Protein AF-A0A0P9DKY2-F1 (afdb_monomer)

Mean predicted aligned error: 7.05 Å

Secondary structure (DSSP, 8-state):
--HHHHHHHHHT---B-TTTSS------SS-S-----BEEEEEEEEETTEEEEEEE-TTS-EEEEEEEEE-SSSS-EEEEEEEEEEE-GGGHHHHH-GGGHHHHHHHHHHHHH---

Radius of gyration: 14.45 Å; Cα contacts (8 Å, |Δi|>4): 193; chains: 1; bounding box: 42×31×36 Å

Nearest PDB structures (foldseek):
  6n6o-assembly1_A  TM=5.872E-01  e=5.058E+00  Homo sapiens
  5ehl-assembly1_A  TM=6.189E-01  e=9.622E+00  Homo sapiens

Structure (mmCIF, N/CA/C/O backbone):
data_AF-A0A0P9DKY2-F1
#
_entry.id   AF-A0A0P9DKY2-F1
#
loop_
_atom_site.group_PDB
_atom_site.id
_atom_site.type_symbol
_atom_site.label_atom_id
_atom_site.label_alt_id
_atom_site.label_comp_id
_atom_site.label_asym_id
_atom_site.label_entity_id
_atom_site.label_seq_id
_atom_site.pdbx_PDB_ins_code
_atom_site.Cartn_x
_atom_site.Cartn_y
_atom_site.Cartn_z
_atom_site.occupancy
_atom_site.B_iso_or_equiv
_atom_site.auth_seq_id
_atom_site.auth_comp_id
_atom_site.auth_asym_id
_atom_site.auth_atom_id
_atom_site.pdbx_PDB_model_num
ATOM 1 N N . MET A 1 1 ? -14.027 -4.270 1.640 1.00 84.00 1 MET A N 1
ATOM 2 C CA . MET A 1 1 ? -13.849 -4.249 3.105 1.00 84.00 1 MET A CA 1
ATOM 3 C C . MET A 1 1 ? -14.571 -3.037 3.670 1.00 84.00 1 MET A C 1
ATOM 5 O O . MET A 1 1 ? -14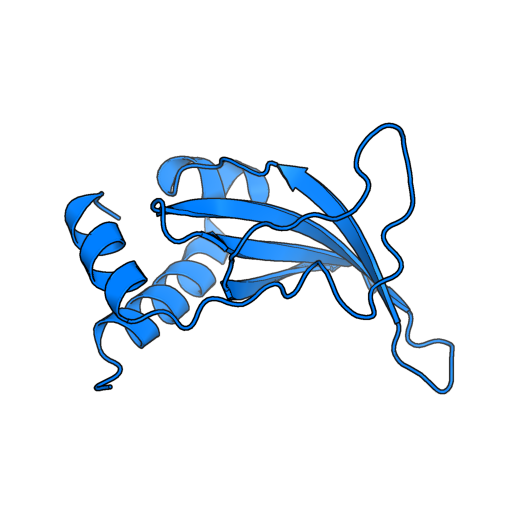.507 -1.987 3.045 1.00 84.00 1 MET A O 1
ATOM 9 N N . ASP A 1 2 ? -15.293 -3.161 4.787 1.00 89.94 2 ASP A N 1
ATOM 10 C CA . ASP A 1 2 ? -15.997 -2.012 5.375 1.00 89.94 2 ASP A CA 1
ATOM 11 C C . ASP A 1 2 ? -15.074 -1.108 6.217 1.00 89.94 2 ASP A C 1
ATOM 13 O O . ASP A 1 2 ? -14.008 -1.517 6.685 1.00 89.94 2 ASP A O 1
ATOM 17 N N . GLU A 1 3 ? -15.503 0.140 6.421 1.00 89.62 3 GLU A N 1
ATOM 18 C CA . GLU A 1 3 ? -14.731 1.169 7.129 1.00 89.62 3 GLU A CA 1
ATOM 19 C C . GLU A 1 3 ? -14.481 0.825 8.609 1.00 89.62 3 GLU A C 1
ATOM 21 O O . GLU A 1 3 ? -13.424 1.144 9.158 1.00 89.62 3 GLU A O 1
ATOM 26 N N . LYS A 1 4 ? -15.427 0.152 9.279 1.00 92.69 4 LYS A N 1
ATOM 27 C CA . LYS A 1 4 ? -15.276 -0.220 10.696 1.00 92.69 4 LYS A CA 1
ATOM 28 C C . LYS A 1 4 ? -14.194 -1.280 10.860 1.00 92.69 4 LYS A C 1
ATOM 30 O O . LYS A 1 4 ? -13.429 -1.224 11.822 1.00 92.69 4 LYS A O 1
ATOM 35 N N . LEU A 1 5 ? -14.129 -2.236 9.938 1.00 93.50 5 LEU A N 1
ATOM 36 C CA . LEU A 1 5 ? -13.107 -3.270 9.924 1.00 93.50 5 LEU A CA 1
ATOM 37 C C . LEU A 1 5 ? -11.726 -2.677 9.629 1.00 93.50 5 LEU A C 1
ATOM 39 O O . LEU A 1 5 ? -10.787 -2.959 10.369 1.00 93.50 5 LEU A O 1
ATOM 43 N N . LEU A 1 6 ? -11.616 -1.786 8.638 1.00 94.19 6 LEU A N 1
ATOM 44 C CA . LEU A 1 6 ? -10.366 -1.068 8.356 1.00 94.19 6 LEU A CA 1
ATOM 45 C C . LEU A 1 6 ? -9.877 -0.271 9.568 1.00 94.19 6 LEU A C 1
ATOM 47 O O . LEU A 1 6 ? -8.703 -0.359 9.916 1.00 94.19 6 LEU A O 1
ATOM 51 N N . LYS A 1 7 ? -10.779 0.428 10.271 1.00 94.44 7 LYS A N 1
ATOM 52 C CA . LYS A 1 7 ? -10.461 1.126 11.528 1.00 94.44 7 LYS A CA 1
ATOM 53 C C . LYS A 1 7 ? -9.904 0.188 12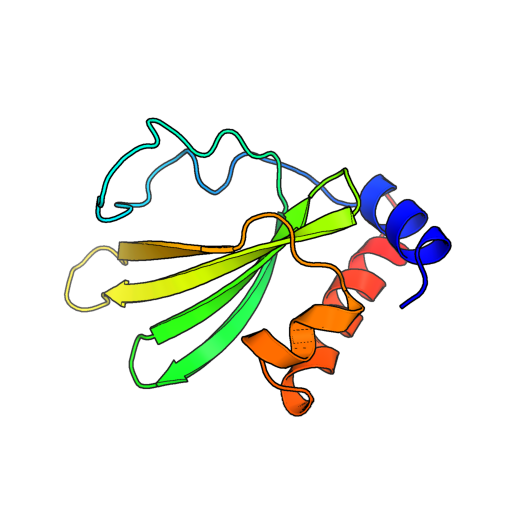.599 1.00 94.44 7 LYS A C 1
ATOM 55 O O . LYS A 1 7 ? -8.974 0.560 13.306 1.00 94.44 7 LYS A O 1
ATOM 60 N N . LYS A 1 8 ? -10.435 -1.033 12.716 1.00 93.56 8 LYS A N 1
ATOM 61 C CA . LYS A 1 8 ? -9.881 -2.048 13.627 1.00 93.56 8 LYS A CA 1
ATOM 62 C C . LYS A 1 8 ? -8.490 -2.499 13.209 1.00 93.56 8 LYS A C 1
ATOM 64 O O . LYS A 1 8 ? -7.613 -2.590 14.058 1.00 93.56 8 LYS A O 1
ATOM 69 N N . ILE A 1 9 ? -8.292 -2.739 11.917 1.00 93.56 9 ILE A N 1
ATOM 70 C CA . ILE A 1 9 ? -7.007 -3.170 11.369 1.00 93.56 9 ILE A CA 1
ATOM 71 C C . ILE A 1 9 ? -5.925 -2.127 11.645 1.00 93.56 9 ILE A C 1
ATOM 73 O O . ILE A 1 9 ? -4.889 -2.472 12.205 1.00 93.56 9 ILE A O 1
ATOM 77 N N . VAL A 1 10 ? -6.166 -0.852 11.317 1.00 93.56 10 VAL A N 1
ATOM 78 C CA . VAL A 1 10 ? -5.147 0.202 11.475 1.00 93.56 10 VAL A CA 1
ATOM 79 C C . VAL A 1 10 ? -4.697 0.395 12.924 1.00 93.56 10 VAL A C 1
ATOM 81 O O . VAL A 1 10 ? -3.557 0.789 13.136 1.00 93.56 10 VAL A O 1
ATOM 84 N N . MET A 1 11 ? -5.516 0.058 13.929 1.00 91.38 11 MET A N 1
ATOM 85 C CA . MET A 1 11 ? -5.085 0.093 15.337 1.00 91.38 11 MET A CA 1
ATOM 86 C C . MET A 1 11 ? -3.949 -0.897 15.648 1.00 91.38 11 MET A C 1
ATOM 88 O O . MET A 1 11 ? -3.173 -0.653 16.568 1.00 91.38 11 MET A O 1
ATOM 92 N N . ASN A 1 12 ? -3.822 -1.971 14.866 1.00 91.12 12 ASN A N 1
ATOM 93 C CA . ASN A 1 12 ? -2.806 -3.012 15.037 1.00 91.12 12 ASN A CA 1
ATOM 94 C C . ASN A 1 12 ? -1.631 -2.881 14.046 1.00 91.12 12 ASN A C 1
ATOM 96 O O . ASN A 1 12 ? -0.685 -3.673 14.083 1.00 91.12 12 ASN A O 1
ATOM 100 N N . VAL A 1 13 ? -1.686 -1.915 13.124 1.00 90.31 13 VAL A N 1
ATOM 101 C CA . VAL A 1 13 ? -0.673 -1.735 12.076 1.00 90.31 13 VAL A CA 1
ATOM 102 C C . VAL A 1 13 ? 0.505 -0.905 12.609 1.00 90.31 13 VAL A C 1
ATOM 104 O O . VAL A 1 13 ? 0.308 0.204 13.113 1.00 90.31 13 VAL A O 1
ATOM 107 N N . PRO A 1 14 ? 1.759 -1.374 12.459 1.00 88.81 14 PRO A N 1
ATOM 108 C CA . PRO A 1 14 ? 2.930 -0.582 12.802 1.00 88.81 14 PRO A CA 1
ATOM 109 C C . PRO A 1 14 ? 3.208 0.441 11.696 1.00 88.81 14 PRO A C 1
ATOM 111 O O . PRO A 1 14 ? 3.689 0.107 10.613 1.00 88.81 14 PRO A O 1
ATOM 114 N N . PHE A 1 15 ? 2.907 1.704 11.975 1.00 89.25 15 PHE A N 1
ATOM 115 C CA . PHE A 1 15 ? 3.151 2.797 11.041 1.00 89.25 15 PHE A CA 1
ATOM 116 C C . PHE A 1 15 ? 4.534 3.423 11.240 1.00 89.25 15 PHE A C 1
ATOM 118 O O . PHE A 1 15 ? 4.924 3.733 12.368 1.00 89.25 15 PHE A O 1
ATOM 125 N N . SER A 1 16 ? 5.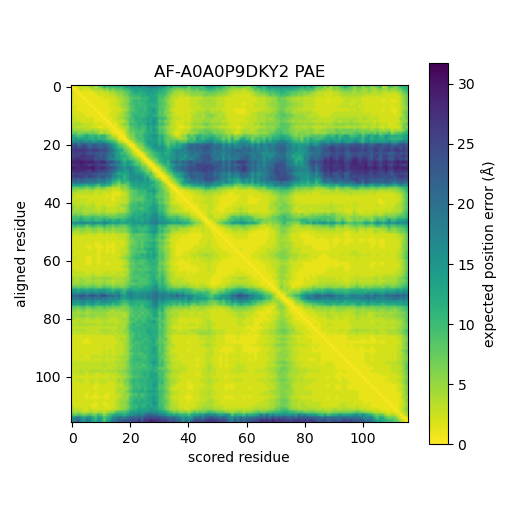225 3.701 10.138 1.00 85.00 16 SER A N 1
ATOM 126 C CA . SER A 1 16 ? 6.506 4.415 10.101 1.00 85.00 16 SER A CA 1
ATOM 127 C C . SER A 1 16 ? 6.503 5.445 8.966 1.00 85.00 16 SER A C 1
ATOM 129 O O . SER A 1 16 ? 5.455 5.706 8.378 1.00 85.00 16 SER A O 1
ATOM 131 N N . TYR A 1 17 ? 7.652 6.047 8.659 1.00 80.38 17 TYR A N 1
ATOM 132 C CA . TYR A 1 17 ? 7.828 6.926 7.499 1.0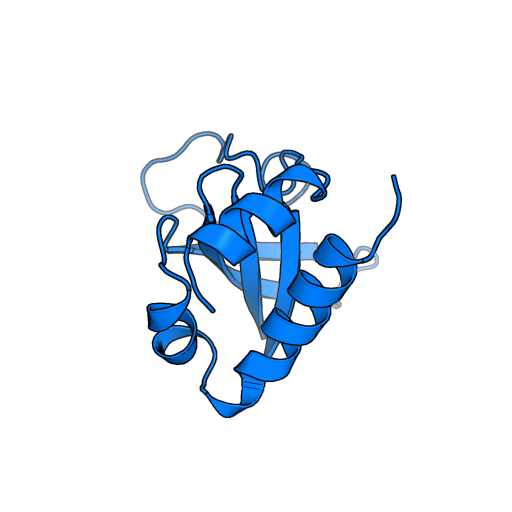0 80.38 17 TYR A CA 1
ATOM 133 C C . TYR A 1 17 ? 8.677 6.223 6.427 1.00 80.38 17 TYR A C 1
ATOM 135 O O . TYR A 1 17 ? 9.791 6.665 6.146 1.00 80.38 17 TYR A O 1
ATOM 143 N N . PRO A 1 18 ? 8.201 5.112 5.826 1.00 65.81 18 PRO A N 1
ATOM 144 C CA . PRO A 1 18 ? 9.020 4.295 4.926 1.00 65.81 18 PRO A CA 1
ATOM 145 C C . PRO A 1 18 ? 9.403 5.029 3.631 1.00 65.81 18 PRO A C 1
ATOM 147 O O . PRO A 1 18 ? 10.296 4.593 2.916 1.00 65.81 18 PRO A O 1
ATOM 150 N N . LEU A 1 19 ? 8.743 6.151 3.331 1.00 64.06 19 LEU A N 1
ATOM 151 C CA . LEU A 1 19 ? 9.016 6.994 2.168 1.00 64.06 19 LEU A CA 1
ATOM 152 C C . LEU A 1 19 ? 9.991 8.150 2.473 1.00 64.06 19 LEU A C 1
ATOM 154 O O . LEU A 1 19 ? 10.293 8.935 1.577 1.00 64.06 19 LEU A O 1
ATOM 158 N N . ALA A 1 20 ? 10.472 8.276 3.718 1.00 54.56 20 ALA A N 1
ATOM 159 C CA . ALA A 1 20 ? 11.352 9.365 4.153 1.00 54.56 20 ALA A CA 1
ATOM 160 C C . ALA A 1 20 ? 12.850 8.999 4.189 1.00 54.56 20 ALA A C 1
ATOM 162 O O . ALA A 1 20 ? 13.680 9.908 4.135 1.00 54.56 20 ALA A O 1
ATOM 163 N N . GLU A 1 21 ? 13.214 7.712 4.256 1.00 42.84 21 GLU A N 1
ATOM 164 C CA . GLU A 1 21 ? 14.610 7.257 4.361 1.00 42.84 21 GLU A CA 1
ATOM 165 C C . GLU A 1 21 ? 15.039 6.412 3.143 1.00 42.84 21 GLU A C 1
ATOM 167 O O . GLU A 1 21 ? 14.368 5.462 2.744 1.00 42.84 21 GLU A O 1
ATOM 172 N N . GLY A 1 22 ? 16.173 6.774 2.528 1.00 42.81 22 GLY A N 1
ATOM 173 C CA . GLY A 1 22 ? 16.964 5.903 1.640 1.00 42.81 22 GLY A CA 1
ATOM 174 C C . GLY A 1 22 ? 16.458 5.633 0.215 1.00 42.81 22 GLY A C 1
ATOM 175 O O . GLY A 1 22 ? 17.133 4.924 -0.522 1.00 42.81 22 GLY A O 1
ATOM 176 N N . THR A 1 23 ? 15.319 6.182 -0.215 1.00 46.38 23 THR A N 1
ATOM 177 C CA . THR A 1 23 ? 14.781 5.919 -1.564 1.00 46.38 23 THR A CA 1
ATOM 178 C C . THR A 1 23 ? 14.922 7.149 -2.460 1.00 46.38 23 THR A C 1
ATOM 180 O O . THR A 1 23 ? 14.368 8.206 -2.155 1.00 46.38 23 THR A O 1
ATOM 183 N N . THR A 1 24 ? 15.630 7.030 -3.584 1.00 46.31 24 THR A N 1
ATOM 184 C CA . THR A 1 24 ? 15.727 8.096 -4.592 1.00 46.31 24 THR A CA 1
ATOM 185 C C . THR A 1 24 ? 14.386 8.226 -5.322 1.00 46.31 24 THR A C 1
ATOM 187 O O . THR A 1 24 ? 14.148 7.582 -6.338 1.00 46.31 24 THR A O 1
ATOM 190 N N . ILE A 1 25 ? 13.477 9.041 -4.786 1.00 53.41 25 ILE A N 1
ATOM 191 C CA . ILE A 1 25 ? 12.222 9.432 -5.442 1.00 53.41 25 ILE A CA 1
ATOM 192 C C . ILE A 1 25 ? 12.584 10.433 -6.553 1.00 53.41 25 ILE A C 1
ATOM 194 O O . ILE A 1 25 ? 13.061 11.535 -6.259 1.00 53.41 25 ILE A O 1
ATOM 198 N N . GLN A 1 26 ? 12.433 10.053 -7.830 1.00 46.31 26 GLN A N 1
ATOM 199 C CA . GLN A 1 26 ? 12.700 10.970 -8.946 1.00 46.31 26 GLN A CA 1
ATOM 200 C C . GLN A 1 26 ? 11.610 12.047 -9.037 1.00 46.31 26 GLN A C 1
ATOM 202 O O . GLN A 1 26 ? 10.413 11.781 -8.953 1.00 46.31 26 GLN A O 1
ATOM 207 N N . LYS A 1 27 ? 12.084 13.289 -9.146 1.00 46.91 27 LYS A N 1
ATOM 208 C CA . LYS A 1 27 ? 11.377 14.544 -8.884 1.00 46.91 27 LYS A CA 1
ATOM 209 C C . LYS A 1 27 ? 10.675 15.085 -10.128 1.00 46.91 27 LYS A C 1
ATOM 211 O O . LYS A 1 27 ? 11.346 15.342 -11.116 1.00 46.91 27 LYS A O 1
ATOM 216 N N . ASN A 1 28 ? 9.378 15.365 -10.004 1.00 38.41 28 ASN A N 1
ATOM 217 C CA . ASN A 1 28 ? 8.616 16.413 -10.701 1.0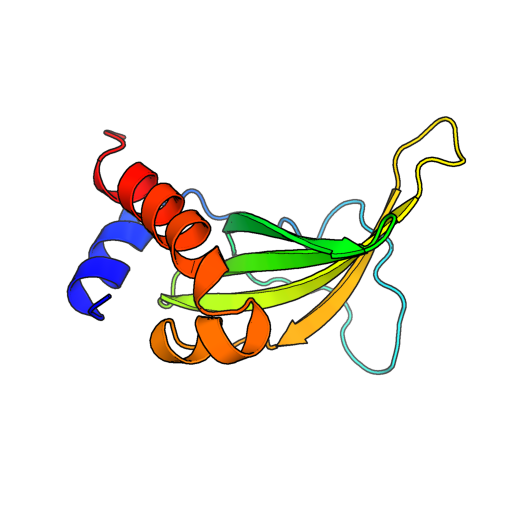0 38.41 28 ASN A CA 1
ATOM 218 C C . ASN A 1 28 ? 7.329 16.644 -9.870 1.00 38.41 28 ASN A C 1
ATOM 220 O O . ASN A 1 28 ? 6.610 15.688 -9.622 1.00 38.41 28 ASN A O 1
ATOM 224 N N . ALA A 1 29 ? 6.950 17.815 -9.351 1.00 36.78 29 ALA A N 1
ATOM 225 C CA . ALA A 1 29 ? 7.594 19.126 -9.309 1.00 36.78 29 ALA A CA 1
ATOM 226 C C . ALA A 1 29 ? 7.372 19.877 -7.962 1.00 36.78 29 ALA A C 1
ATOM 228 O O . ALA A 1 29 ? 7.721 21.046 -7.908 1.00 36.78 29 ALA A O 1
ATOM 229 N N . ASN A 1 30 ? 6.842 19.257 -6.881 1.00 40.75 30 ASN A N 1
ATOM 230 C CA . ASN A 1 30 ? 6.639 19.907 -5.557 1.00 40.75 30 ASN A CA 1
ATOM 231 C C . ASN A 1 30 ? 6.382 18.929 -4.361 1.00 40.75 30 ASN A C 1
ATOM 233 O O . ASN A 1 30 ? 5.248 18.872 -3.903 1.00 40.75 30 ASN A O 1
ATOM 237 N N . ASP A 1 31 ? 7.358 18.212 -3.771 1.00 44.22 31 ASP A N 1
ATOM 238 C CA . ASP A 1 31 ? 7.223 17.840 -2.330 1.00 44.22 31 ASP A CA 1
ATOM 239 C C . ASP A 1 31 ? 8.565 17.469 -1.633 1.00 44.22 31 ASP A C 1
ATOM 241 O O . ASP A 1 31 ? 9.250 16.549 -2.091 1.00 44.22 31 ASP A O 1
ATOM 245 N N . PRO A 1 32 ? 8.988 18.154 -0.546 1.00 38.28 32 PRO A N 1
ATOM 246 C CA . PRO A 1 32 ? 10.294 17.953 0.096 1.00 38.28 32 PRO A CA 1
ATOM 247 C C . PRO A 1 32 ? 10.497 16.703 0.969 1.00 38.28 32 PRO A C 1
ATOM 249 O O . PRO A 1 32 ? 11.637 16.485 1.363 1.00 38.28 32 PRO A O 1
ATOM 252 N N . LYS A 1 33 ? 9.475 15.920 1.335 1.00 50.75 33 LYS A N 1
ATOM 253 C CA . LYS A 1 33 ? 9.564 14.644 2.094 1.00 50.75 33 LYS A CA 1
ATOM 254 C C . LYS A 1 33 ? 8.124 14.158 2.248 1.00 50.75 33 LYS A C 1
ATOM 256 O O . LYS A 1 33 ? 7.376 14.821 2.961 1.00 50.75 33 LYS A O 1
ATOM 261 N N . LEU A 1 34 ? 7.728 13.013 1.685 1.00 54.09 34 LEU A N 1
ATOM 262 C CA . LEU A 1 34 ? 6.471 12.373 2.097 1.00 54.09 34 LEU A CA 1
ATOM 263 C C . LEU A 1 34 ? 6.603 11.962 3.576 1.00 54.09 34 LEU A C 1
ATOM 265 O O . LEU A 1 34 ? 6.988 10.843 3.900 1.00 54.09 34 LEU A O 1
ATOM 269 N N . GLN A 1 35 ? 6.278 12.876 4.493 1.00 65.56 35 GLN A N 1
ATOM 270 C CA . GLN A 1 35 ? 6.130 12.622 5.930 1.00 65.56 35 GLN A CA 1
ATOM 271 C C . GLN A 1 35 ? 4.778 11.961 6.205 1.00 65.56 35 GLN A C 1
ATOM 273 O O . GLN A 1 35 ? 4.069 12.291 7.153 1.00 65.56 35 GLN A O 1
ATOM 278 N N . VAL A 1 36 ? 4.379 11.044 5.334 1.00 74.88 36 VAL A N 1
ATOM 279 C CA . VAL A 1 36 ? 3.147 10.305 5.512 1.00 74.88 36 VAL A CA 1
ATOM 280 C C . VAL A 1 36 ? 3.484 9.064 6.297 1.00 74.88 36 VAL A C 1
ATOM 282 O O . VAL A 1 36 ? 4.239 8.203 5.846 1.00 74.88 36 VAL A O 1
ATOM 285 N N . LYS A 1 37 ? 2.922 9.001 7.502 1.00 87.62 37 LYS A N 1
ATOM 286 C CA . LYS A 1 37 ? 2.994 7.802 8.315 1.00 87.62 37 LYS A CA 1
ATOM 287 C C . LYS A 1 37 ? 2.185 6.720 7.603 1.00 87.62 37 LYS A C 1
ATOM 289 O O . LYS A 1 37 ? 0.974 6.869 7.450 1.00 87.62 37 LYS A O 1
ATOM 294 N N . CYS A 1 38 ? 2.833 5.662 7.145 1.00 90.75 38 CYS A N 1
ATOM 295 C CA . CYS A 1 38 ? 2.170 4.561 6.458 1.00 90.75 38 CYS A CA 1
ATO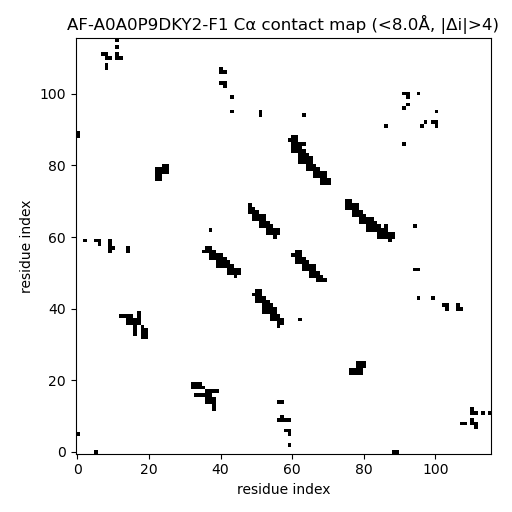M 296 C C . CYS A 1 38 ? 2.864 3.228 6.751 1.00 90.75 38 CYS A C 1
ATOM 298 O O . CYS A 1 38 ? 3.910 3.169 7.400 1.00 90.75 38 CYS A O 1
ATOM 300 N N . CYS A 1 39 ? 2.230 2.142 6.329 1.00 91.38 39 CYS A N 1
ATOM 301 C CA . CYS A 1 39 ? 2.764 0.794 6.416 1.00 91.38 39 CYS A CA 1
ATOM 302 C C . CYS A 1 39 ? 2.676 0.141 5.041 1.00 91.38 39 CYS A C 1
ATOM 304 O O . CYS A 1 39 ? 1.630 0.204 4.396 1.00 91.38 39 CYS A O 1
ATOM 306 N N . TYR A 1 40 ? 3.771 -0.466 4.594 1.00 91.06 40 TYR A N 1
ATOM 307 C CA . TYR A 1 40 ? 3.814 -1.209 3.339 1.00 91.06 40 TYR A CA 1
ATOM 308 C C . TYR A 1 40 ? 2.942 -2.463 3.432 1.00 91.06 40 TYR A C 1
ATOM 310 O O . TYR A 1 40 ? 3.076 -3.240 4.378 1.00 91.06 40 TYR A O 1
ATOM 318 N N . LEU A 1 41 ? 2.071 -2.674 2.444 1.00 92.69 41 LEU A N 1
ATOM 319 C CA . LEU A 1 41 ? 1.225 -3.861 2.378 1.00 92.69 41 LEU A CA 1
ATOM 320 C C . LEU A 1 41 ? 1.772 -4.900 1.402 1.00 92.69 41 LEU A C 1
ATOM 322 O O . LEU A 1 41 ? 1.988 -6.057 1.780 1.00 92.69 41 LEU A O 1
ATOM 326 N N . THR A 1 42 ? 1.954 -4.494 0.146 1.00 92.44 42 THR A N 1
ATOM 327 C CA . THR A 1 42 ? 2.334 -5.396 -0.942 1.00 92.44 42 THR A CA 1
ATOM 328 C C . THR A 1 42 ? 2.866 -4.638 -2.158 1.00 92.44 42 THR A C 1
ATOM 330 O O . THR A 1 42 ? 2.708 -3.420 -2.259 1.00 92.44 42 THR A O 1
ATOM 333 N N . VAL A 1 43 ? 3.439 -5.396 -3.093 1.00 91.44 43 VAL A N 1
ATOM 334 C CA . VAL A 1 43 ? 3.792 -4.973 -4.448 1.00 91.44 43 VAL A CA 1
ATOM 335 C C . VAL A 1 43 ? 3.082 -5.879 -5.446 1.00 91.44 43 VAL A C 1
ATOM 337 O O . VAL A 1 43 ? 3.062 -7.099 -5.292 1.00 91.44 43 VAL A O 1
ATOM 340 N N . VAL A 1 44 ? 2.507 -5.277 -6.481 1.00 92.81 44 VAL A N 1
ATOM 341 C CA . VAL A 1 44 ? 1.945 -5.972 -7.638 1.00 92.81 44 VAL A CA 1
ATOM 342 C C . VAL A 1 44 ? 2.866 -5.734 -8.822 1.00 92.81 44 VAL A C 1
ATOM 344 O O . VAL A 1 44 ? 2.957 -4.615 -9.326 1.00 92.81 44 VAL A O 1
ATOM 347 N N . ASN A 1 45 ? 3.563 -6.778 -9.262 1.00 89.56 45 ASN A N 1
ATOM 348 C CA . ASN A 1 45 ? 4.489 -6.690 -10.389 1.00 89.56 45 ASN A CA 1
ATOM 349 C C . ASN A 1 45 ? 3.721 -6.410 -11.689 1.00 89.56 45 ASN A C 1
ATOM 351 O O . ASN A 1 45 ? 2.731 -7.080 -11.986 1.00 89.56 45 ASN A O 1
ATOM 355 N N . LYS A 1 46 ? 4.172 -5.417 -12.461 1.00 84.00 46 LYS A N 1
ATOM 356 C CA . LYS A 1 46 ? 3.566 -5.027 -13.750 1.00 84.00 46 LYS A CA 1
ATOM 357 C C . LYS A 1 46 ? 4.489 -5.268 -14.950 1.00 84.00 46 LYS A C 1
ATOM 359 O O . LYS A 1 46 ? 4.068 -5.058 -16.082 1.00 84.00 46 LYS A O 1
ATOM 364 N N . GLY A 1 47 ? 5.712 -5.736 -14.720 1.00 80.50 47 GLY A N 1
ATOM 365 C CA . GLY A 1 47 ? 6.677 -6.078 -15.760 1.00 80.50 47 GLY A CA 1
ATOM 366 C C . GLY A 1 47 ? 8.076 -6.238 -15.180 1.00 80.50 47 GLY A C 1
ATOM 367 O O . GLY A 1 47 ? 8.246 -6.244 -13.957 1.00 80.50 47 GLY A O 1
ATOM 368 N N . ASP A 1 48 ? 9.075 -6.330 -16.056 1.00 79.38 48 ASP A N 1
ATOM 369 C CA . ASP A 1 48 ? 10.468 -6.450 -15.637 1.00 79.38 48 ASP A CA 1
ATOM 370 C C . ASP A 1 48 ? 10.855 -5.240 -14.790 1.00 79.38 48 ASP A C 1
ATOM 372 O O . ASP A 1 48 ? 10.744 -4.085 -15.212 1.00 79.38 48 ASP A O 1
ATOM 376 N N . HIS A 1 49 ? 11.243 -5.531 -13.548 1.00 83.69 49 HIS A N 1
ATOM 377 C CA . HIS A 1 49 ? 11.743 -4.561 -12.581 1.00 83.69 49 HIS A CA 1
ATOM 378 C C . HIS A 1 49 ? 10.761 -3.449 -12.187 1.00 83.69 49 HIS A C 1
ATOM 380 O O . HIS A 1 49 ? 11.166 -2.494 -11.528 1.00 83.69 49 HIS A O 1
ATOM 386 N N . THR A 1 50 ? 9.474 -3.556 -12.531 1.00 88.25 50 THR A N 1
ATOM 387 C CA . THR A 1 50 ? 8.468 -2.542 -12.190 1.00 88.25 50 THR A CA 1
ATOM 388 C C . THR A 1 50 ? 7.262 -3.141 -11.481 1.00 88.25 50 THR A C 1
ATOM 390 O O . THR A 1 50 ? 6.749 -4.205 -11.838 1.00 88.25 50 THR A O 1
ATOM 393 N N . GLY A 1 51 ? 6.774 -2.429 -10.469 1.00 91.00 51 GLY A N 1
ATOM 394 C CA . GLY A 1 51 ? 5.614 -2.839 -9.692 1.00 91.00 51 GLY A CA 1
ATOM 395 C C . GLY A 1 51 ? 4.825 -1.659 -9.149 1.00 91.00 51 GLY A C 1
ATOM 396 O O . GLY A 1 51 ? 5.293 -0.521 -9.134 1.00 91.00 51 GLY A O 1
ATOM 397 N N . ILE A 1 52 ? 3.605 -1.942 -8.711 1.00 94.00 52 ILE A N 1
ATOM 398 C CA . ILE A 1 52 ? 2.762 -1.012 -7.967 1.00 94.00 52 ILE A CA 1
ATOM 399 C C . ILE A 1 52 ? 2.833 -1.415 -6.505 1.00 94.00 52 ILE A C 1
ATOM 401 O O . ILE A 1 52 ? 2.377 -2.494 -6.136 1.00 94.00 52 ILE A O 1
ATOM 405 N N . GLU A 1 53 ? 3.412 -0.561 -5.678 1.00 92.69 53 GLU A N 1
ATOM 406 C CA . GLU A 1 53 ? 3.422 -0.744 -4.234 1.00 92.69 53 GLU A CA 1
ATOM 407 C C . GLU A 1 53 ? 2.202 -0.067 -3.609 1.00 92.69 53 GLU A C 1
ATOM 409 O O . GLU A 1 53 ? 1.816 1.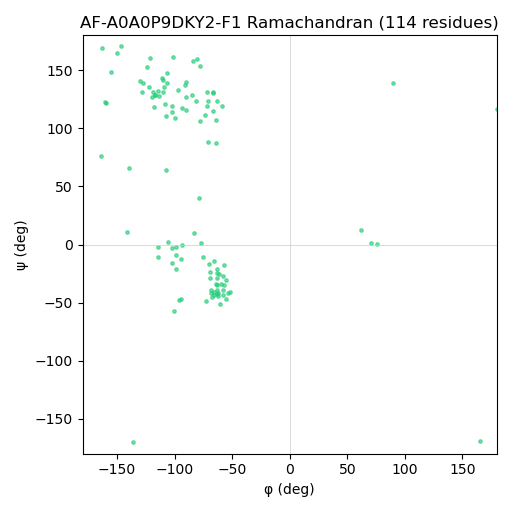045 -3.984 1.00 92.69 53 GLU A O 1
ATOM 414 N N . VAL A 1 54 ? 1.618 -0.750 -2.629 1.00 94.88 54 VAL A N 1
ATOM 415 C CA . VAL A 1 54 ? 0.450 -0.288 -1.882 1.00 94.88 54 VAL A CA 1
ATOM 416 C C . VAL A 1 54 ? 0.820 -0.160 -0.414 1.00 94.88 54 VAL A C 1
ATOM 418 O O . VAL A 1 54 ? 1.353 -1.090 0.195 1.00 94.88 54 VAL A O 1
ATOM 421 N N . PHE A 1 55 ? 0.485 0.983 0.172 1.00 94.56 55 PHE A N 1
ATOM 422 C CA . PHE A 1 55 ? 0.667 1.269 1.589 1.00 94.56 55 PHE A CA 1
ATOM 423 C C . PHE A 1 55 ? -0.670 1.665 2.214 1.00 94.56 55 PHE A C 1
ATOM 425 O O . PHE A 1 55 ? -1.522 2.236 1.538 1.00 94.56 55 PHE A O 1
ATOM 432 N N . ILE A 1 56 ? -0.834 1.427 3.514 1.00 95.19 56 ILE A N 1
ATOM 433 C CA . ILE A 1 56 ? -1.982 1.905 4.300 1.00 95.19 56 ILE A CA 1
ATOM 434 C C . ILE A 1 56 ? -1.556 2.999 5.275 1.00 95.19 56 ILE A C 1
ATOM 436 O O . ILE A 1 56 ? -0.479 2.924 5.873 1.00 95.19 56 ILE A O 1
ATOM 440 N N . LYS A 1 57 ? -2.404 4.010 5.454 1.00 94.62 57 LYS A N 1
ATOM 441 C CA . LYS A 1 57 ? -2.239 5.093 6.429 1.00 94.62 57 LYS A CA 1
ATOM 442 C C . LYS A 1 57 ? -3.107 4.877 7.682 1.00 94.62 57 LYS A C 1
ATOM 444 O O . LYS A 1 57 ? -4.102 4.151 7.627 1.00 94.62 57 LYS A O 1
ATOM 449 N N . PRO A 1 58 ? -2.796 5.557 8.805 1.00 94.00 58 PRO A N 1
ATOM 450 C CA . PRO A 1 58 ? -3.622 5.539 10.016 1.00 94.00 58 PRO A CA 1
ATOM 451 C C . PRO A 1 58 ? -5.067 6.009 9.809 1.00 94.00 58 PRO A C 1
ATOM 453 O O . PRO A 1 58 ? -5.959 5.591 10.540 1.00 94.00 58 PRO A O 1
ATOM 456 N N . ASP A 1 59 ? -5.303 6.871 8.819 1.00 94.62 59 ASP A N 1
ATOM 457 C CA . ASP A 1 59 ? -6.619 7.416 8.470 1.00 94.62 59 ASP A CA 1
ATOM 458 C C . ASP A 1 59 ? -7.446 6.479 7.570 1.00 94.62 59 ASP A C 1
ATOM 460 O O . ASP A 1 59 ? -8.503 6.878 7.090 1.00 94.62 59 ASP A O 1
ATOM 464 N N . THR A 1 60 ? -6.997 5.232 7.370 1.00 95.44 60 THR A N 1
ATOM 465 C CA . THR A 1 60 ? -7.603 4.179 6.527 1.00 95.44 60 THR A CA 1
ATOM 466 C C . THR A 1 60 ? -7.520 4.389 5.015 1.00 95.44 60 THR A C 1
ATOM 468 O O . THR A 1 60 ? -7.978 3.530 4.262 1.00 95.44 60 THR A O 1
ATOM 471 N N . TYR A 1 61 ? -6.892 5.472 4.556 1.00 95.94 61 TYR A N 1
ATOM 472 C CA . TYR A 1 61 ? -6.610 5.662 3.136 1.00 95.94 61 TYR A CA 1
ATOM 473 C C . TYR A 1 61 ? -5.325 4.942 2.724 1.00 95.94 61 TYR A C 1
ATOM 475 O O . TYR A 1 61 ? -4.429 4.683 3.535 1.00 95.94 61 TYR A O 1
ATOM 483 N N . PHE A 1 62 ? -5.221 4.662 1.431 1.00 95.00 62 PHE A N 1
ATOM 484 C CA . PHE A 1 62 ? -4.093 3.974 0.828 1.00 95.00 62 PHE A CA 1
ATOM 485 C C . PHE A 1 62 ? -3.224 4.937 0.022 1.00 95.00 62 PHE A C 1
ATOM 487 O O . PHE A 1 62 ? -3.710 5.909 -0.563 1.00 95.00 62 PHE A O 1
ATOM 494 N N . VAL A 1 63 ? -1.927 4.643 0.001 1.00 93.56 63 VAL A N 1
ATOM 495 C CA . VAL A 1 63 ? -0.937 5.307 -0.849 1.00 93.56 63 VAL A CA 1
ATOM 496 C C . VAL A 1 63 ? -0.495 4.310 -1.906 1.00 93.56 63 VAL A C 1
ATOM 498 O O . VAL A 1 63 ? -0.153 3.172 -1.582 1.00 93.56 63 VAL A O 1
ATOM 501 N N . ILE A 1 64 ? -0.497 4.753 -3.156 1.00 93.38 64 ILE A N 1
ATOM 502 C CA . ILE A 1 64 ? -0.097 3.985 -4.326 1.00 93.38 64 ILE A CA 1
ATOM 503 C C . ILE A 1 64 ? 1.167 4.612 -4.891 1.00 93.38 64 ILE A C 1
ATOM 505 O O . ILE A 1 64 ? 1.206 5.814 -5.170 1.00 93.38 64 ILE A O 1
ATOM 509 N N . THR A 1 65 ? 2.198 3.797 -5.087 1.00 90.62 65 THR A N 1
ATOM 510 C CA . THR A 1 65 ? 3.420 4.238 -5.759 1.00 90.62 65 THR A CA 1
ATOM 511 C C . THR A 1 65 ? 3.807 3.272 -6.859 1.00 90.62 65 THR A C 1
ATOM 513 O O . THR A 1 65 ? 3.758 2.058 -6.666 1.00 90.62 65 THR A O 1
ATOM 516 N N . LYS A 1 66 ? 4.280 3.797 -7.982 1.00 90.12 66 LYS A N 1
ATOM 517 C CA . LYS A 1 66 ? 5.000 3.010 -8.975 1.00 90.12 66 LYS A CA 1
ATOM 518 C C . LYS A 1 66 ? 6.450 2.865 -8.526 1.00 90.12 66 LYS A C 1
ATOM 520 O O . LYS A 1 66 ? 7.131 3.862 -8.300 1.00 90.12 66 LYS A O 1
ATOM 525 N N . ALA A 1 67 ? 6.920 1.634 -8.393 1.00 86.94 67 ALA A N 1
ATOM 526 C CA . ALA A 1 67 ? 8.283 1.304 -8.009 1.00 86.94 67 ALA A CA 1
ATOM 527 C C . ALA A 1 67 ? 9.043 0.715 -9.202 1.00 86.94 67 ALA A C 1
ATOM 529 O O . ALA A 1 67 ? 8.516 -0.124 -9.931 1.00 86.94 67 ALA A O 1
ATOM 530 N N . THR A 1 68 ? 10.282 1.166 -9.391 1.00 86.62 68 THR A N 1
ATOM 531 C CA . THR A 1 68 ? 11.254 0.607 -10.338 1.00 86.62 68 THR A CA 1
ATOM 532 C C . THR A 1 68 ? 12.450 0.103 -9.543 1.00 86.62 68 THR A C 1
ATOM 534 O O . THR A 1 68 ? 13.090 0.879 -8.832 1.00 86.62 68 THR A O 1
ATOM 537 N N . TYR A 1 69 ? 12.718 -1.193 -9.621 1.00 82.94 69 TYR A N 1
ATOM 538 C CA . TYR A 1 69 ? 13.737 -1.889 -8.847 1.00 82.94 69 TYR A CA 1
ATOM 539 C C . TYR A 1 69 ? 14.985 -2.088 -9.708 1.00 82.94 69 TYR A C 1
ATOM 541 O O . TYR A 1 69 ? 14.980 -2.910 -10.617 1.00 82.94 69 TYR A O 1
ATOM 549 N N . ASN A 1 70 ? 16.067 -1.367 -9.429 1.00 81.06 70 ASN A N 1
ATOM 550 C CA . ASN A 1 70 ? 17.315 -1.541 -10.167 1.00 81.06 70 ASN A CA 1
ATOM 551 C C . ASN A 1 70 ? 18.208 -2.537 -9.424 1.00 81.06 70 ASN A C 1
ATOM 553 O O . ASN A 1 70 ? 18.626 -2.286 -8.288 1.00 81.06 70 ASN A O 1
ATOM 557 N N . TYR A 1 71 ? 18.497 -3.652 -10.091 1.00 74.19 71 TYR A N 1
ATOM 558 C CA . TYR A 1 71 ? 19.357 -4.727 -9.587 1.00 74.19 71 TYR A CA 1
ATOM 559 C C . TYR A 1 71 ? 20.741 -4.742 -10.259 1.00 74.19 71 TYR A C 1
ATOM 561 O O . TYR A 1 71 ? 21.561 -5.599 -9.946 1.00 74.19 71 TYR A O 1
ATOM 569 N N . ASP A 1 72 ? 21.012 -3.792 -11.160 1.00 67.88 72 ASP A N 1
ATOM 570 C CA . ASP A 1 72 ? 22.227 -3.744 -11.990 1.00 67.88 72 ASP A CA 1
ATOM 571 C C . ASP A 1 72 ? 23.479 -3.254 -11.232 1.00 67.88 72 ASP A C 1
ATOM 573 O O . ASP A 1 72 ? 24.565 -3.139 -11.801 1.00 67.88 72 ASP A O 1
ATOM 577 N N . THR A 1 73 ? 23.345 -2.956 -9.938 1.00 59.31 73 THR A N 1
ATOM 578 C CA . THR A 1 73 ? 24.414 -2.474 -9.054 1.00 59.31 73 THR A CA 1
ATOM 579 C C . THR A 1 73 ? 24.609 -3.407 -7.856 1.00 59.31 73 THR A C 1
ATOM 581 O O . THR A 1 73 ? 23.708 -4.152 -7.487 1.00 59.31 73 THR A O 1
ATOM 584 N N . PHE A 1 74 ? 25.775 -3.344 -7.197 1.00 64.38 74 PHE A N 1
ATOM 585 C CA . PHE A 1 74 ? 26.047 -4.079 -5.943 1.00 64.38 74 PHE A CA 1
ATOM 586 C C . PHE A 1 74 ? 25.043 -3.767 -4.814 1.00 64.38 74 PHE A C 1
ATOM 588 O O . PHE A 1 74 ? 24.938 -4.528 -3.855 1.00 64.38 74 PHE A O 1
ATOM 595 N N . GLU A 1 75 ? 24.303 -2.664 -4.937 1.00 63.75 75 GLU A N 1
ATOM 596 C CA . GLU A 1 75 ? 23.226 -2.264 -4.039 1.00 63.75 75 GLU A CA 1
ATOM 597 C C . GLU A 1 75 ? 21.890 -2.291 -4.789 1.00 63.75 75 GLU A C 1
ATOM 599 O O . GLU A 1 75 ? 21.778 -1.748 -5.889 1.00 63.75 75 GLU A O 1
ATOM 604 N N . MET A 1 76 ? 20.865 -2.900 -4.188 1.00 67.94 76 MET A N 1
ATOM 605 C CA . MET A 1 76 ? 19.498 -2.827 -4.703 1.00 67.94 76 MET A CA 1
ATOM 606 C C . MET A 1 76 ? 18.961 -1.416 -4.465 1.00 67.94 76 MET A C 1
ATOM 608 O O . MET A 1 76 ? 18.817 -0.994 -3.316 1.00 67.94 76 MET A O 1
ATOM 612 N N . THR A 1 77 ? 18.616 -0.704 -5.537 1.00 74.56 77 THR A N 1
ATOM 613 C CA . THR A 1 77 ? 17.958 0.603 -5.423 1.00 74.56 77 THR A CA 1
ATOM 614 C C . THR A 1 77 ? 16.518 0.511 -5.896 1.00 74.56 77 THR A C 1
ATOM 616 O O . THR A 1 77 ? 16.199 -0.201 -6.846 1.00 74.56 77 THR A O 1
ATOM 619 N N . VAL A 1 78 ? 15.629 1.236 -5.223 1.00 78.88 78 VAL A N 1
ATOM 620 C CA . VAL A 1 78 ? 14.236 1.375 -5.650 1.00 78.88 78 VAL A CA 1
ATOM 621 C C . VAL A 1 78 ? 13.996 2.840 -5.962 1.00 78.88 78 VAL A C 1
ATOM 623 O O . VAL A 1 78 ? 14.299 3.709 -5.147 1.00 78.88 78 VAL A O 1
ATOM 626 N N . VAL A 1 79 ? 13.461 3.122 -7.141 1.00 81.94 79 VAL A N 1
ATOM 627 C CA . VAL A 1 79 ? 12.961 4.446 -7.510 1.00 81.94 79 VAL A CA 1
ATOM 628 C C . VAL A 1 79 ? 11.449 4.394 -7.412 1.00 81.94 79 VAL A C 1
ATOM 630 O O . VAL A 1 79 ? 10.808 3.598 -8.096 1.00 81.94 79 VAL A O 1
ATOM 633 N N . ARG A 1 80 ? 10.877 5.226 -6.542 1.00 82.50 80 ARG A N 1
ATOM 634 C CA . ARG A 1 80 ? 9.428 5.317 -6.339 1.00 82.50 80 ARG A CA 1
ATOM 635 C C . ARG A 1 80 ? 8.893 6.602 -6.948 1.00 82.50 80 ARG A C 1
ATOM 637 O O . ARG A 1 80 ? 9.498 7.658 -6.781 1.00 82.50 80 ARG A O 1
ATOM 644 N N . GLN A 1 81 ? 7.741 6.508 -7.590 1.00 85.00 81 GLN A N 1
ATOM 645 C CA . GLN A 1 81 ? 6.928 7.627 -8.041 1.00 85.00 81 GLN A CA 1
ATOM 646 C C . GLN A 1 81 ? 5.562 7.528 -7.360 1.00 85.00 81 GLN A C 1
ATOM 648 O O . GLN A 1 81 ? 4.927 6.476 -7.394 1.00 85.00 81 GLN A O 1
ATOM 653 N N . LEU A 1 82 ? 5.121 8.606 -6.708 1.00 85.94 82 LEU A N 1
ATOM 654 C CA . LEU A 1 82 ? 3.790 8.669 -6.107 1.00 85.94 82 LEU A CA 1
ATOM 655 C C . LEU A 1 82 ? 2.733 8.744 -7.216 1.00 85.94 82 LEU A C 1
ATOM 657 O O . LEU A 1 82 ? 2.774 9.663 -8.029 1.00 85.94 82 LEU A O 1
ATOM 661 N N . GLU A 1 83 ? 1.787 7.808 -7.210 1.00 88.88 83 GLU A N 1
ATOM 662 C CA . GLU A 1 83 ? 0.643 7.804 -8.130 1.00 88.88 83 GLU A CA 1
ATOM 663 C C . GLU A 1 83 ? -0.580 8.441 -7.460 1.00 88.88 83 GLU A C 1
ATOM 665 O O . GLU A 1 83 ? -1.221 9.321 -8.027 1.00 88.88 83 GLU A O 1
ATOM 670 N N . ASN A 1 84 ? -0.885 8.041 -6.219 1.00 90.38 84 ASN A N 1
ATOM 671 C CA . ASN A 1 84 ? -1.970 8.625 -5.428 1.00 90.38 84 ASN A CA 1
ATOM 672 C C . ASN A 1 84 ? -1.713 8.431 -3.920 1.00 90.38 84 ASN A C 1
ATOM 674 O O . ASN A 1 84 ? -1.093 7.455 -3.509 1.00 90.38 84 ASN A O 1
ATOM 678 N N . ILE A 1 85 ? -2.172 9.361 -3.082 1.00 90.00 85 ILE A N 1
ATOM 679 C CA . ILE A 1 85 ? -1.921 9.402 -1.629 1.00 90.00 85 ILE A CA 1
ATOM 680 C C . ILE A 1 85 ? -3.180 9.199 -0.772 1.00 90.00 85 ILE A C 1
ATOM 682 O O . ILE A 1 85 ? -3.080 9.030 0.447 1.00 90.00 85 ILE A O 1
ATOM 686 N N . SER A 1 86 ? -4.358 9.236 -1.397 1.00 92.75 86 SER A N 1
ATOM 687 C CA . SER A 1 86 ? -5.654 9.168 -0.724 1.00 92.75 86 SER A CA 1
ATOM 688 C C . SER A 1 86 ? -6.619 8.297 -1.521 1.00 92.75 86 SER A C 1
ATOM 690 O O . SER A 1 86 ? -7.611 8.784 -2.047 1.00 92.75 86 SER A O 1
ATOM 692 N N . VAL A 1 87 ? -6.309 7.004 -1.609 1.00 95.44 87 VAL A N 1
ATOM 693 C CA . VAL A 1 87 ? -7.155 6.009 -2.283 1.00 95.44 87 VAL A CA 1
ATOM 694 C C . VAL A 1 87 ? -8.019 5.286 -1.255 1.00 95.44 87 VAL A C 1
ATOM 696 O O . VAL A 1 87 ? -7.516 4.864 -0.212 1.00 95.44 87 VAL A O 1
ATOM 699 N N . HIS A 1 88 ? -9.315 5.140 -1.516 1.00 96.75 88 HIS A N 1
ATOM 700 C CA . HIS A 1 88 ? -10.199 4.302 -0.711 1.00 96.75 88 HIS A CA 1
ATOM 701 C C . HIS A 1 88 ? -10.018 2.822 -1.059 1.00 96.75 88 HIS A C 1
ATOM 703 O O . HIS A 1 88 ? -9.699 2.466 -2.188 1.00 96.75 88 HIS A O 1
ATOM 709 N N . TYR A 1 89 ? -10.310 1.924 -0.112 1.00 96.75 89 TYR A N 1
ATOM 710 C CA . TYR A 1 89 ? -10.205 0.477 -0.349 1.00 96.75 89 TYR A CA 1
ATOM 711 C C . TYR A 1 89 ? -10.966 0.019 -1.609 1.00 96.75 89 TYR A C 1
ATOM 713 O O . TYR A 1 89 ? -10.462 -0.803 -2.367 1.00 96.75 89 TYR A O 1
ATOM 721 N N . ASN A 1 90 ? -12.165 0.563 -1.851 1.00 96.38 90 ASN A N 1
ATOM 722 C CA . ASN A 1 90 ? -12.998 0.178 -2.997 1.00 96.38 90 ASN A CA 1
ATOM 723 C C . ASN A 1 90 ? -12.434 0.645 -4.349 1.00 96.38 90 ASN A C 1
ATOM 725 O O . ASN A 1 90 ? -12.864 0.136 -5.375 1.00 96.38 90 ASN A O 1
ATOM 729 N N . GLU A 1 91 ? -11.496 1.591 -4.341 1.00 97.31 91 GLU A N 1
ATOM 730 C CA . GLU A 1 91 ? -10.833 2.134 -5.533 1.00 97.31 91 GLU A CA 1
ATOM 731 C C . GLU A 1 91 ? -9.512 1.402 -5.825 1.00 97.31 91 GLU A C 1
ATOM 733 O O . GLU A 1 91 ? -8.954 1.545 -6.905 1.00 97.31 91 GLU A O 1
ATOM 738 N N . LEU A 1 92 ? -8.996 0.584 -4.894 1.00 96.25 92 LEU A N 1
ATOM 739 C CA . LEU A 1 92 ? -7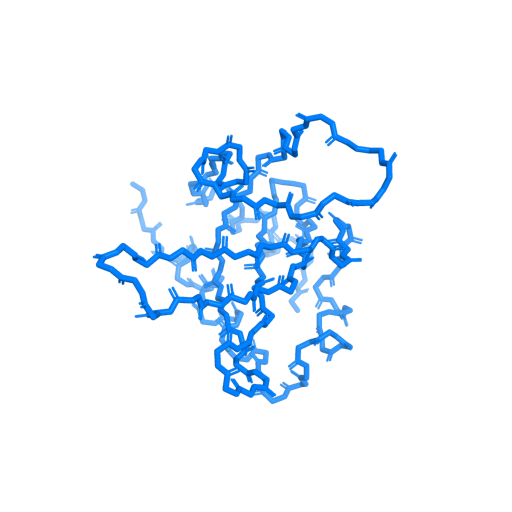.761 -0.185 -5.095 1.00 96.25 92 LEU A CA 1
ATOM 740 C C . LEU A 1 92 ? -7.765 -1.055 -6.366 1.00 96.25 92 LEU A C 1
ATOM 742 O O . LEU A 1 92 ? -6.735 -1.058 -7.049 1.00 96.25 92 LEU A O 1
ATOM 746 N N . PRO A 1 93 ? -8.863 -1.753 -6.734 1.00 96.81 93 PRO A N 1
ATOM 747 C CA . PRO A 1 93 ? -8.900 -2.543 -7.963 1.00 96.81 93 PRO A CA 1
ATOM 748 C C . PRO A 1 93 ? -8.563 -1.741 -9.224 1.00 96.81 93 PRO A C 1
ATOM 750 O O . PRO A 1 93 ? -7.954 -2.304 -10.132 1.00 96.81 93 PRO A O 1
ATOM 753 N N . ASP A 1 94 ? -8.868 -0.440 -9.262 1.00 96.81 94 ASP A N 1
ATOM 754 C CA . ASP A 1 94 ? -8.576 0.429 -10.411 1.00 96.81 94 ASP A CA 1
ATOM 755 C C . ASP A 1 94 ? -7.068 0.674 -10.590 1.00 96.81 94 ASP A C 1
ATOM 757 O O . ASP A 1 94 ? -6.603 0.945 -11.697 1.00 96.81 94 ASP A O 1
ATOM 761 N N . TYR A 1 95 ? -6.284 0.538 -9.515 1.00 95.12 95 TYR A N 1
ATOM 762 C CA . TYR A 1 95 ? -4.828 0.697 -9.542 1.00 95.12 95 TYR A CA 1
ATOM 763 C C . TYR A 1 95 ? -4.110 -0.638 -9.716 1.00 95.12 95 TYR A C 1
ATOM 765 O O . TYR A 1 95 ? -3.177 -0.750 -10.513 1.00 95.12 95 TYR A O 1
ATOM 773 N N . ILE A 1 96 ? -4.508 -1.659 -8.953 1.00 94.69 96 ILE A N 1
ATOM 774 C CA . ILE A 1 96 ? -3.756 -2.916 -8.892 1.00 94.69 96 ILE A CA 1
ATOM 775 C C . ILE A 1 96 ? -4.366 -4.053 -9.711 1.00 94.69 96 ILE A C 1
ATOM 777 O O . ILE A 1 96 ? -3.634 -4.984 -10.042 1.00 94.69 96 ILE A O 1
ATOM 781 N N . GLY A 1 97 ? -5.627 -3.954 -10.128 1.00 95.62 97 GLY A N 1
ATOM 782 C CA . GLY A 1 97 ? -6.387 -5.033 -10.761 1.00 95.62 97 GLY A CA 1
ATOM 783 C C . GLY A 1 97 ? -7.134 -5.881 -9.729 1.00 95.62 97 GLY A C 1
ATOM 784 O O . GLY A 1 97 ? -6.603 -6.193 -8.659 1.00 95.62 97 GLY A O 1
ATOM 785 N N . GLN A 1 98 ? -8.375 -6.260 -10.049 1.00 96.00 98 GLN A N 1
ATOM 786 C CA . GLN A 1 98 ? -9.254 -7.034 -9.163 1.00 96.00 98 GLN A CA 1
ATOM 787 C C . GLN A 1 98 ? -8.622 -8.370 -8.743 1.00 96.00 98 GLN A C 1
ATOM 789 O O . GLN A 1 98 ? -8.797 -8.814 -7.610 1.00 96.00 98 GLN A O 1
ATOM 794 N N . GLU A 1 99 ? -7.858 -8.992 -9.639 1.00 95.00 99 GLU A N 1
ATOM 795 C CA . GLU A 1 99 ? -7.155 -10.255 -9.424 1.00 95.00 99 GLU A CA 1
ATOM 796 C C . GLU A 1 99 ? -6.086 -10.185 -8.324 1.00 95.00 99 GLU A C 1
ATOM 798 O O . GLU A 1 99 ? -5.736 -11.210 -7.747 1.00 95.00 99 GLU A O 1
ATOM 803 N N . ASN A 1 100 ? -5.605 -8.982 -7.993 1.00 96.00 100 ASN A N 1
ATOM 804 C CA . ASN A 1 100 ? -4.559 -8.771 -6.992 1.00 96.00 100 ASN A CA 1
ATOM 805 C C . ASN A 1 100 ? -5.109 -8.352 -5.620 1.00 96.00 100 ASN A C 1
ATOM 807 O O . ASN A 1 100 ? -4.335 -8.195 -4.673 1.00 96.00 100 ASN A O 1
ATOM 811 N N . MET A 1 101 ? -6.429 -8.187 -5.479 1.00 96.19 101 MET A N 1
ATOM 812 C CA . MET A 1 101 ? -7.042 -7.747 -4.220 1.00 96.19 101 MET A CA 1
ATOM 813 C C . MET A 1 101 ? -6.826 -8.726 -3.064 1.00 96.19 101 MET A C 1
ATOM 815 O O . MET A 1 101 ? -6.696 -8.286 -1.923 1.00 96.19 101 MET A O 1
ATOM 819 N N . SER A 1 102 ? -6.689 -10.027 -3.341 1.00 95.69 102 SER A N 1
ATOM 820 C CA . SER A 1 102 ? -6.403 -11.019 -2.298 1.00 95.69 102 SER A CA 1
ATOM 821 C C . SER A 1 102 ? -5.092 -10.730 -1.561 1.00 95.69 102 SER A C 1
ATOM 823 O O . SER A 1 102 ? -5.022 -10.913 -0.353 1.00 95.69 102 SER A O 1
ATOM 825 N N . LEU A 1 103 ? -4.080 -10.179 -2.244 1.00 94.62 103 LEU A N 1
ATOM 826 C CA . LEU A 1 103 ? -2.806 -9.796 -1.621 1.00 94.62 103 LEU A CA 1
ATOM 827 C C . LEU A 1 103 ? -2.991 -8.694 -0.568 1.00 94.62 103 LEU A C 1
ATOM 829 O O . LEU A 1 103 ? -2.289 -8.666 0.446 1.00 94.62 103 LEU A O 1
ATOM 833 N N . ILE A 1 104 ? -3.930 -7.776 -0.815 1.00 95.75 104 ILE A N 1
ATOM 834 C CA . ILE A 1 104 ? -4.299 -6.722 0.130 1.00 95.75 104 ILE A CA 1
ATOM 835 C C . ILE A 1 104 ? -5.084 -7.327 1.290 1.00 95.75 104 ILE A C 1
ATOM 837 O O . ILE A 1 104 ? -4.745 -7.085 2.448 1.00 95.75 104 ILE A O 1
ATOM 841 N N . ASP A 1 105 ? -6.092 -8.140 0.987 1.00 95.50 105 ASP A N 1
ATOM 842 C CA . ASP A 1 105 ? -6.971 -8.741 1.988 1.00 95.50 105 ASP A CA 1
ATOM 843 C C . ASP A 1 105 ? -6.218 -9.657 2.953 1.00 95.50 105 ASP A C 1
ATOM 845 O O . ASP A 1 105 ? -6.424 -9.566 4.166 1.00 95.50 105 ASP A O 1
ATOM 849 N N . ASP A 1 106 ? -5.289 -10.468 2.448 1.00 94.25 106 ASP A N 1
ATOM 850 C CA . ASP A 1 106 ? -4.441 -11.347 3.254 1.00 94.25 106 ASP A CA 1
ATOM 851 C C . ASP A 1 106 ? -3.566 -10.532 4.211 1.00 94.25 106 ASP A C 1
ATOM 853 O O . ASP A 1 106 ? -3.464 -10.832 5.406 1.00 94.25 106 ASP A O 1
ATOM 857 N N . ARG A 1 107 ? -2.967 -9.442 3.713 1.00 94.19 107 ARG A N 1
ATOM 858 C CA . ARG A 1 107 ? -2.117 -8.572 4.530 1.00 94.19 107 ARG A CA 1
ATOM 859 C C . ARG A 1 107 ? -2.919 -7.813 5.588 1.00 94.19 107 ARG A C 1
ATOM 861 O O . ARG A 1 107 ? -2.467 -7.697 6.726 1.00 94.19 107 ARG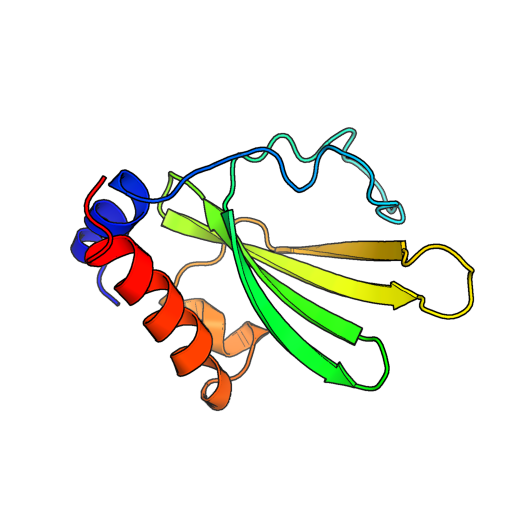 A O 1
ATOM 868 N N . LEU A 1 108 ? -4.096 -7.301 5.242 1.00 94.69 108 LEU A N 1
ATOM 869 C CA . LEU A 1 108 ? -4.985 -6.625 6.188 1.00 94.69 108 LEU A CA 1
ATOM 870 C C . LEU A 1 108 ? -5.514 -7.594 7.253 1.00 94.69 108 LEU A C 1
ATOM 872 O O . LEU A 1 108 ? -5.530 -7.259 8.439 1.00 94.69 108 LEU A O 1
ATOM 876 N N . SER A 1 109 ? -5.864 -8.816 6.852 1.00 94.00 109 SER A N 1
ATOM 877 C CA . SER A 1 109 ? -6.287 -9.885 7.762 1.00 94.00 109 SER A CA 1
ATOM 878 C C . SER A 1 109 ? -5.169 -10.279 8.724 1.00 94.00 109 SER A C 1
ATOM 880 O O . SER A 1 109 ? -5.420 -10.450 9.916 1.00 94.00 109 SER A O 1
ATOM 882 N N . TYR A 1 110 ? -3.918 -10.336 8.256 1.00 92.50 110 TYR A N 1
ATOM 883 C CA . TYR A 1 110 ? -2.766 -10.542 9.133 1.00 92.50 110 TYR A CA 1
ATOM 884 C C . TYR A 1 110 ? -2.709 -9.489 10.249 1.00 92.50 110 TYR A C 1
ATOM 886 O O . TYR A 1 110 ? -2.567 -9.851 11.413 1.00 92.50 110 TYR A O 1
ATOM 894 N N . TYR A 1 111 ? -2.881 -8.202 9.938 1.00 92.31 111 TYR A N 1
ATOM 895 C CA . TYR A 1 111 ? -2.890 -7.150 10.963 1.00 92.31 111 TYR A CA 1
ATOM 896 C C . TYR A 1 111 ? -4.123 -7.189 11.872 1.00 92.31 111 TYR A C 1
ATOM 898 O O . TYR A 1 111 ? -4.032 -6.810 13.038 1.00 92.31 111 TYR A O 1
ATOM 906 N N . LEU A 1 112 ? -5.265 -7.676 11.387 1.00 91.38 112 LEU A N 1
ATOM 907 C CA . LEU A 1 112 ? -6.445 -7.868 12.229 1.00 91.38 112 LEU A CA 1
ATOM 908 C C . LEU A 1 112 ? -6.202 -8.906 13.333 1.00 91.38 112 LEU A C 1
ATOM 910 O O . LEU A 1 112 ? -6.617 -8.690 14.470 1.00 91.38 112 LEU A O 1
ATOM 914 N N . PHE A 1 113 ? -5.548 -10.021 12.994 1.00 88.12 113 PHE A N 1
ATOM 915 C CA . PHE A 1 113 ? -5.366 -11.167 13.894 1.00 88.12 113 PHE A CA 1
ATOM 916 C C . PHE A 1 113 ? -4.006 -11.220 14.587 1.00 88.12 113 PHE A C 1
ATOM 918 O O . PHE A 1 113 ? -3.814 -12.034 15.490 1.00 88.12 113 PHE A O 1
ATOM 925 N N . LYS A 1 114 ? -3.058 -10.369 14.196 1.00 77.62 114 LYS A N 1
ATOM 926 C CA . LYS A 1 114 ? -1.788 -10.235 14.901 1.00 77.62 114 LYS A CA 1
ATOM 927 C C . LYS A 1 114 ? -2.054 -9.704 16.312 1.00 77.62 114 LYS A C 1
ATOM 929 O O . LYS A 1 114 ? -2.383 -8.534 16.482 1.00 77.62 114 LYS A O 1
ATOM 934 N N . SER A 1 115 ? -1.907 -10.564 17.319 1.00 53.84 115 SER A N 1
ATOM 935 C CA . SER A 1 115 ? -1.847 -10.137 18.719 1.00 53.84 115 SER A CA 1
ATOM 936 C C . SER A 1 115 ? -0.607 -9.262 18.921 1.00 53.84 115 SER A C 1
ATOM 938 O O . SER A 1 115 ? 0.500 -9.685 18.576 1.00 53.84 115 SER A O 1
ATOM 940 N N . LEU A 1 116 ? -0.816 -8.036 19.410 1.00 51.97 116 LEU A N 1
ATOM 941 C CA . LEU A 1 116 ? 0.239 -7.155 19.921 1.00 51.97 116 LEU A CA 1
ATOM 942 C C . LEU A 1 116 ? 0.705 -7.624 21.300 1.00 51.97 116 LEU A C 1
ATOM 944 O O . LEU A 1 116 ? -0.169 -8.036 22.097 1.00 51.97 116 LEU A O 1
#

pLDDT: mean 82.39, std 17.17, range [36.78, 97.31]

Foldseek 3Di:
DDPVLLLLLLVLADWDQPQAPDAAADDDDDDDGPPFTWAWQDWADPDVQWTWTWIAGNNRFIWIWIWGWDPPDPDIHIHIYTPDDGHHLVCVCVPRNPVCNVSRVVSSVCSNPDDD

Sequence (116 aa):
MDEKLLKKIVMNVPFSYPLAEGTTIQKNANDPKLQVKCCYLTVVNKGDHTGIEVFIKPDTYFVITKATYNYDTFEMTVVRQLENISVHYNELPDYIGQENMSLIDDRLSYYLFKSL

Solvent-accessible surface area (backbone atoms only — not comparable to full-atom values): 6874 Å² total; per-residue (Å²): 135,58,71,70,58,45,56,56,22,43,76,54,51,78,66,42,48,76,71,62,59,97,60,62,56,73,88,83,91,85,81,97,61,56,83,52,54,26,28,84,62,51,70,47,76,76,53,91,53,30,28,42,35,38,26,43,28,79,88,61,30,25,34,36,28,44,36,38,50,46,69,93,50,103,56,82,45,48,35,43,39,84,74,46,73,75,38,51,74,91,54,43,42,83,76,69,37,69,89,49,47,60,59,53,51,54,46,48,49,48,29,59,68,52,82,129